Protein AF-A0A6V7IH52-F1 (afdb_monomer_lite)

Organism: NCBI:txid1563983

Sequence (73 aa):
VYRMTRPQLYIDLNDVTDLRRVEKSDESLILGGNVSLTTVKNTFIKYAKDPGFHHLRQMAKHVDLIASVPVRN

Structure (mmCIF, N/CA/C/O backbone):
data_AF-A0A6V7IH52-F1
#
_entry.id   AF-A0A6V7IH52-F1
#
loop_
_atom_site.group_PDB
_atom_site.id
_atom_site.type_symbol
_atom_site.label_atom_id
_atom_site.label_alt_id
_atom_site.label_comp_id
_atom_site.label_asym_id
_atom_site.label_entity_id
_atom_site.label_seq_id
_atom_site.pdbx_PDB_ins_code
_atom_site.Cartn_x
_atom_site.Cartn_y
_atom_site.Cartn_z
_atom_site.occupancy
_atom_site.B_iso_or_equiv
_atom_site.auth_seq_id
_atom_site.auth_comp_id
_atom_site.auth_asym_id
_atom_site.auth_atom_id
_atom_site.pdbx_PDB_model_num
ATOM 1 N N . VAL A 1 1 ? 18.818 -22.518 -4.818 1.00 62.47 1 VAL A N 1
ATOM 2 C CA . VAL A 1 1 ? 18.586 -21.158 -5.367 1.00 62.47 1 VAL A CA 1
ATOM 3 C C . VAL A 1 1 ? 17.946 -21.312 -6.736 1.00 62.47 1 VAL A C 1
ATOM 5 O O . VAL A 1 1 ? 18.533 -21.991 -7.570 1.00 62.47 1 VAL A O 1
ATOM 8 N N . TYR A 1 2 ? 16.743 -20.778 -6.956 1.00 71.44 2 TYR A N 1
ATOM 9 C CA . TYR A 1 2 ? 16.070 -20.850 -8.258 1.00 71.44 2 TYR A CA 1
ATOM 10 C C . TYR A 1 2 ? 16.749 -19.865 -9.223 1.00 71.44 2 TYR A C 1
ATOM 12 O O . TYR A 1 2 ? 16.740 -18.660 -8.981 1.00 71.44 2 TYR A O 1
ATOM 20 N N . ARG A 1 3 ? 17.416 -20.369 -10.268 1.00 77.75 3 ARG A N 1
ATOM 21 C CA . ARG A 1 3 ? 18.074 -19.532 -11.283 1.00 77.75 3 ARG A CA 1
ATOM 22 C C . ARG A 1 3 ? 17.065 -19.206 -12.375 1.00 77.75 3 ARG A C 1
ATOM 24 O O . ARG A 1 3 ? 16.818 -20.026 -13.251 1.00 77.75 3 ARG A O 1
ATOM 31 N N . MET A 1 4 ? 16.498 -18.007 -12.317 1.00 82.81 4 MET A N 1
ATOM 32 C CA . MET A 1 4 ? 15.711 -17.481 -13.427 1.00 82.81 4 MET A CA 1
ATOM 33 C C . MET A 1 4 ? 16.641 -17.028 -14.554 1.00 82.81 4 MET A C 1
ATOM 35 O O . MET A 1 4 ? 17.650 -16.361 -14.313 1.00 82.81 4 MET A O 1
ATOM 39 N N . THR A 1 5 ? 16.298 -17.388 -15.788 1.00 89.75 5 THR A N 1
ATOM 40 C CA . THR A 1 5 ? 16.882 -16.774 -16.983 1.00 89.75 5 THR A CA 1
ATOM 41 C C . THR A 1 5 ? 16.517 -15.292 -17.023 1.00 89.75 5 THR A C 1
ATOM 43 O O . THR A 1 5 ? 15.442 -14.905 -16.560 1.00 89.75 5 THR A O 1
ATOM 46 N N . ARG A 1 6 ? 17.402 -14.449 -17.567 1.00 90.81 6 ARG A N 1
ATOM 47 C CA . ARG A 1 6 ? 17.125 -13.010 -17.680 1.00 90.81 6 ARG A CA 1
ATOM 48 C C . ARG A 1 6 ? 15.900 -12.780 -18.583 1.00 90.81 6 ARG A C 1
ATOM 50 O O . ARG A 1 6 ? 15.896 -13.308 -19.696 1.00 90.81 6 ARG A O 1
ATOM 57 N N . PRO A 1 7 ? 14.894 -12.009 -18.135 1.00 91.50 7 PRO A N 1
ATOM 58 C CA . PRO A 1 7 ? 13.801 -11.567 -18.992 1.00 91.50 7 PRO A CA 1
ATOM 59 C C . PRO A 1 7 ? 14.326 -10.785 -20.199 1.00 91.50 7 PRO A C 1
ATOM 61 O O . PRO A 1 7 ? 15.270 -10.006 -20.076 1.00 91.50 7 PRO A O 1
ATOM 64 N N . GLN A 1 8 ? 13.697 -10.974 -21.358 1.00 94.88 8 GLN A N 1
ATOM 65 C CA . GLN A 1 8 ? 13.994 -10.193 -22.566 1.00 94.88 8 GLN A CA 1
ATOM 66 C C . GLN A 1 8 ? 13.261 -8.843 -22.583 1.00 94.88 8 GLN A C 1
ATOM 68 O O . GLN A 1 8 ? 13.659 -7.938 -23.309 1.00 94.88 8 GLN A O 1
ATOM 73 N N . LEU A 1 9 ? 12.200 -8.711 -21.783 1.00 94.69 9 LEU A N 1
ATOM 74 C CA . LEU A 1 9 ? 11.341 -7.537 -21.704 1.00 94.69 9 LEU A CA 1
ATOM 75 C C . LEU A 1 9 ? 11.048 -7.215 -20.239 1.00 94.69 9 LEU A C 1
ATOM 77 O O . LEU A 1 9 ? 10.760 -8.112 -19.445 1.00 94.69 9 LEU A O 1
ATOM 81 N N . TYR A 1 10 ? 11.082 -5.927 -19.919 1.00 94.06 10 TYR A N 1
ATOM 82 C CA . TYR A 1 10 ? 10.650 -5.371 -18.644 1.00 94.06 10 TYR A CA 1
ATOM 83 C C . TYR A 1 10 ? 9.536 -4.365 -18.920 1.00 94.06 10 TYR A C 1
ATOM 85 O O . TYR A 1 10 ? 9.648 -3.562 -19.844 1.00 94.06 10 TYR A O 1
ATOM 93 N N . ILE A 1 11 ? 8.467 -4.426 -18.130 1.00 93.94 11 ILE A N 1
ATOM 94 C CA . ILE A 1 11 ? 7.353 -3.479 -18.190 1.00 93.94 11 ILE A CA 1
ATOM 95 C C . ILE A 1 11 ? 7.337 -2.747 -16.856 1.00 93.94 11 ILE A C 1
ATOM 97 O O . ILE A 1 11 ? 7.176 -3.382 -15.813 1.00 93.94 11 ILE A O 1
ATOM 101 N N . ASP A 1 12 ? 7.525 -1.431 -16.894 1.00 92.69 12 ASP A N 1
ATOM 102 C CA . ASP A 1 12 ? 7.359 -0.584 -15.718 1.00 92.69 12 ASP A CA 1
ATOM 103 C C . ASP A 1 12 ? 5.901 -0.118 -15.620 1.00 92.69 12 ASP A C 1
ATOM 105 O O . ASP A 1 12 ? 5.327 0.389 -16.582 1.00 92.69 12 ASP A O 1
ATOM 109 N N . LEU A 1 13 ? 5.301 -0.318 -14.449 1.00 92.19 13 LEU A N 1
ATOM 110 C CA . LEU A 1 13 ? 3.918 0.038 -14.135 1.00 92.19 13 LEU A CA 1
ATOM 111 C C . LEU A 1 13 ? 3.832 1.219 -13.158 1.00 92.19 13 LEU A C 1
ATOM 113 O O . LEU A 1 13 ? 2.758 1.511 -12.630 1.00 92.19 13 LEU A O 1
ATOM 117 N N . ASN A 1 14 ? 4.952 1.895 -12.887 1.00 89.06 14 ASN A N 1
ATOM 118 C CA . ASN A 1 14 ? 5.007 3.032 -11.977 1.00 89.06 14 ASN A CA 1
ATOM 119 C C . ASN A 1 14 ? 4.037 4.152 -12.361 1.00 89.06 14 ASN A C 1
ATOM 121 O O . ASN A 1 14 ? 3.366 4.692 -11.487 1.00 89.06 14 ASN A O 1
ATOM 125 N N . ASP A 1 15 ? 3.864 4.445 -13.643 1.00 90.50 15 ASP A N 1
ATOM 126 C CA . ASP A 1 15 ? 3.006 5.558 -14.061 1.00 90.50 15 ASP A CA 1
ATOM 127 C C . ASP A 1 15 ? 1.516 5.191 -14.190 1.00 90.50 15 ASP A C 1
ATOM 129 O O . ASP A 1 15 ? 0.687 6.042 -14.513 1.00 90.50 15 ASP A O 1
ATOM 133 N N . VAL A 1 16 ? 1.134 3.945 -13.879 1.00 94.25 16 VAL A N 1
ATOM 134 C CA . VAL A 1 16 ? -0.273 3.520 -13.866 1.00 94.25 16 VAL A CA 1
ATOM 135 C C . VAL A 1 16 ? -0.918 3.935 -12.544 1.00 94.25 16 VAL A C 1
ATOM 137 O O . VAL A 1 16 ? -0.849 3.232 -11.534 1.00 94.25 16 VAL A O 1
ATOM 140 N N . THR A 1 17 ? -1.568 5.097 -12.552 1.00 91.19 17 THR A N 1
ATOM 141 C CA . THR A 1 17 ? -2.196 5.710 -11.370 1.00 91.19 17 THR A CA 1
ATOM 142 C C . THR A 1 17 ? -3.209 4.801 -10.682 1.00 91.19 17 THR A C 1
ATOM 144 O O . THR A 1 17 ? -3.231 4.745 -9.452 1.00 91.19 17 THR A O 1
ATOM 147 N N . ASP A 1 18 ? -3.996 4.038 -11.443 1.00 91.69 18 ASP A N 1
ATOM 148 C CA . ASP A 1 18 ? -4.993 3.123 -10.880 1.00 91.69 18 ASP A CA 1
ATOM 149 C C . ASP A 1 18 ? -4.372 2.030 -9.997 1.00 91.69 18 ASP A C 1
ATOM 151 O O . ASP A 1 18 ? -4.967 1.630 -8.997 1.00 91.69 18 ASP A O 1
ATOM 155 N N . LEU A 1 19 ? -3.128 1.616 -10.270 1.00 93.94 19 LEU A N 1
ATOM 156 C CA . LEU A 1 19 ? -2.410 0.645 -9.437 1.00 93.94 19 LEU A CA 1
ATOM 157 C C . LEU A 1 19 ? -1.881 1.238 -8.126 1.00 93.94 19 LEU A C 1
ATOM 159 O O . LEU A 1 19 ? -1.398 0.488 -7.280 1.00 93.94 19 LEU A O 1
ATOM 163 N N . ARG A 1 20 ? -1.976 2.555 -7.924 1.00 93.12 20 ARG A N 1
ATOM 164 C CA . ARG A 1 20 ? -1.557 3.246 -6.692 1.00 93.12 20 ARG A CA 1
ATOM 165 C C . ARG A 1 20 ? -2.737 3.682 -5.819 1.00 93.12 20 ARG A C 1
ATOM 167 O O . ARG A 1 20 ? -2.532 4.342 -4.799 1.00 93.12 20 ARG A O 1
ATOM 174 N N . ARG A 1 21 ? -3.970 3.333 -6.204 1.00 94.44 21 ARG A N 1
ATOM 175 C CA . ARG A 1 21 ? -5.189 3.737 -5.493 1.00 94.44 21 ARG A CA 1
ATOM 176 C C . ARG A 1 21 ? -5.361 2.980 -4.180 1.00 94.44 21 ARG A C 1
ATOM 178 O O . ARG A 1 21 ? -4.971 1.824 -4.038 1.00 94.44 21 ARG A O 1
ATOM 185 N N . VAL A 1 22 ? -5.970 3.665 -3.219 1.00 96.56 22 VAL A N 1
ATOM 186 C CA . VAL A 1 22 ? -6.421 3.105 -1.946 1.00 96.56 22 VAL A CA 1
ATOM 187 C C . VAL A 1 22 ? -7.876 3.506 -1.790 1.00 96.56 22 VAL A C 1
ATOM 189 O O . VAL A 1 22 ? -8.182 4.696 -1.737 1.00 96.56 22 VAL A O 1
ATOM 192 N N . GLU A 1 23 ? -8.762 2.523 -1.718 1.00 96.56 23 GLU A N 1
ATOM 193 C CA . GLU A 1 23 ? -10.205 2.748 -1.662 1.00 96.56 23 GLU A CA 1
ATOM 194 C C . GLU A 1 23 ? -10.787 2.026 -0.455 1.00 96.56 23 GLU A C 1
ATOM 196 O O . GLU A 1 23 ? -10.494 0.857 -0.218 1.00 96.56 23 GLU A O 1
ATOM 201 N N . LYS A 1 24 ? -11.595 2.733 0.334 1.00 96.31 24 LYS A N 1
ATOM 202 C CA . LYS A 1 24 ? -12.250 2.180 1.520 1.00 96.31 24 LYS A CA 1
ATOM 203 C C . LYS A 1 24 ? -13.758 2.281 1.347 1.00 96.31 24 LYS A C 1
ATOM 205 O O . LYS A 1 24 ? -14.271 3.377 1.134 1.00 96.31 24 LYS A O 1
ATOM 210 N N . SER A 1 25 ? -14.440 1.151 1.478 1.00 95.81 25 SER A N 1
ATOM 211 C CA . SER A 1 25 ? -15.887 1.059 1.670 1.00 95.81 25 SER A CA 1
ATOM 212 C C . SER A 1 25 ? -16.189 0.638 3.109 1.00 95.81 25 SER A C 1
ATOM 214 O O . SER A 1 25 ? -15.274 0.405 3.899 1.00 95.81 25 SER A O 1
ATOM 216 N N . ASP A 1 26 ? -17.464 0.529 3.470 1.00 94.25 26 ASP A N 1
ATOM 217 C CA . ASP A 1 26 ? -17.854 0.100 4.818 1.00 94.25 26 ASP A CA 1
ATOM 218 C C . ASP A 1 26 ? -17.468 -1.356 5.117 1.00 94.25 26 ASP A C 1
ATOM 220 O O . ASP A 1 26 ? -17.268 -1.714 6.274 1.00 94.25 26 ASP A O 1
ATOM 224 N N . GLU A 1 27 ? -17.285 -2.172 4.077 1.00 94.81 27 GLU A N 1
ATOM 225 C CA . GLU A 1 27 ? -16.996 -3.606 4.197 1.00 94.81 27 GLU A CA 1
ATOM 226 C C . GLU A 1 27 ? -15.582 -3.986 3.748 1.00 94.81 27 GLU A C 1
ATOM 228 O O . GLU A 1 27 ? -15.089 -5.058 4.097 1.00 94.81 27 GLU A O 1
ATOM 233 N N . SER A 1 28 ? -14.911 -3.136 2.961 1.00 96.38 28 SER A N 1
ATOM 234 C CA . SER A 1 28 ? -13.626 -3.490 2.356 1.00 96.38 28 SER A CA 1
ATOM 235 C C . SER A 1 28 ? -12.621 -2.343 2.303 1.00 96.38 28 SER A C 1
ATOM 237 O O . SER A 1 28 ? -12.969 -1.163 2.258 1.00 96.38 28 SER A O 1
ATOM 239 N N . LEU A 1 29 ? -11.344 -2.720 2.284 1.00 97.12 29 LEU A N 1
ATOM 240 C CA . LEU A 1 29 ? -10.218 -1.844 1.998 1.00 97.12 29 LEU A CA 1
ATOM 241 C C . LEU A 1 29 ? -9.467 -2.435 0.803 1.00 97.12 29 LEU A C 1
ATOM 243 O O . LEU A 1 29 ? -8.869 -3.504 0.912 1.00 97.12 29 LEU A O 1
ATOM 247 N N . ILE A 1 30 ? -9.502 -1.733 -0.323 1.00 97.25 30 ILE A N 1
ATOM 248 C CA . ILE A 1 30 ? -8.868 -2.127 -1.578 1.00 97.25 30 ILE A CA 1
ATOM 249 C C . ILE A 1 30 ? -7.559 -1.348 -1.724 1.00 97.25 30 ILE A C 1
ATOM 251 O O . ILE A 1 30 ? -7.517 -0.126 -1.569 1.00 97.25 30 ILE A O 1
ATOM 255 N N . LEU A 1 31 ? -6.480 -2.071 -2.021 1.00 96.75 31 LEU A N 1
ATOM 256 C CA . LEU A 1 31 ? -5.143 -1.535 -2.255 1.00 96.75 31 LEU A CA 1
ATOM 257 C C . LE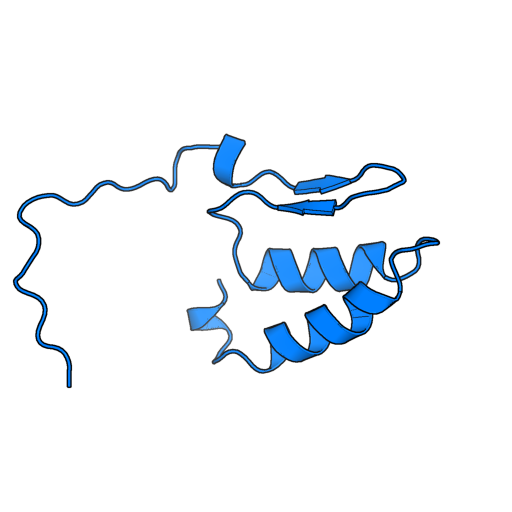U A 1 31 ? -4.724 -1.874 -3.686 1.00 96.75 31 LEU A C 1
ATOM 259 O O . LEU A 1 31 ? -4.779 -3.038 -4.082 1.00 96.75 31 LEU A O 1
ATOM 263 N N . GLY A 1 32 ? -4.292 -0.878 -4.453 1.00 95.88 32 GLY A N 1
ATOM 264 C CA . GLY A 1 32 ? -3.746 -1.093 -5.789 1.00 95.88 32 GLY A CA 1
ATOM 265 C C . GLY A 1 32 ? -2.446 -1.905 -5.754 1.00 95.88 32 GLY A C 1
ATOM 266 O O . GLY A 1 32 ? -1.688 -1.847 -4.791 1.00 95.88 32 GLY A O 1
ATOM 267 N N . GLY A 1 33 ? -2.164 -2.668 -6.812 1.00 93.50 33 GLY A N 1
ATOM 268 C CA . GLY A 1 33 ? -1.025 -3.598 -6.844 1.00 93.50 33 GLY A CA 1
ATOM 269 C C . GLY A 1 33 ? 0.367 -2.951 -6.792 1.00 93.50 33 GLY A C 1
ATOM 270 O O . GLY A 1 33 ? 1.348 -3.659 -6.596 1.00 93.50 33 GLY A O 1
ATOM 271 N N . ASN A 1 34 ? 0.458 -1.629 -6.957 1.00 93.94 34 ASN A N 1
ATOM 272 C CA . ASN A 1 34 ? 1.702 -0.860 -6.961 1.00 93.94 34 ASN A CA 1
ATOM 273 C C . ASN A 1 34 ? 1.757 0.190 -5.829 1.00 93.94 34 ASN A C 1
ATOM 275 O O . ASN A 1 34 ? 2.394 1.237 -5.962 1.00 93.94 34 ASN A O 1
ATOM 279 N N . VAL A 1 35 ? 1.056 -0.044 -4.713 1.00 94.88 35 VAL A N 1
ATOM 280 C CA . VAL A 1 35 ? 1.218 0.774 -3.501 1.00 94.88 35 VAL A CA 1
ATOM 281 C C . VAL A 1 35 ? 2.481 0.366 -2.737 1.00 94.88 35 VAL A C 1
ATOM 283 O O . VAL A 1 35 ? 2.772 -0.819 -2.576 1.00 94.88 35 VAL A O 1
ATOM 286 N N . SER A 1 36 ? 3.224 1.342 -2.212 1.00 94.06 36 SER A N 1
ATOM 287 C CA . SER A 1 36 ? 4.399 1.052 -1.383 1.00 94.06 36 SER A CA 1
ATOM 288 C C . SER A 1 36 ? 4.003 0.425 -0.044 1.00 94.06 36 SER A C 1
ATOM 290 O O . SER A 1 36 ? 2.931 0.704 0.507 1.00 94.06 36 SER A O 1
ATOM 292 N N . LEU A 1 37 ? 4.892 -0.384 0.539 1.00 95.12 37 LEU A N 1
ATOM 293 C CA . LEU A 1 37 ? 4.655 -1.016 1.843 1.00 95.12 37 LEU A CA 1
ATOM 294 C C . LEU A 1 37 ? 4.470 0.022 2.956 1.00 95.12 37 LEU A C 1
ATOM 296 O O . LEU A 1 37 ? 3.701 -0.196 3.895 1.00 95.12 37 LEU A O 1
ATOM 300 N N . THR A 1 38 ? 5.122 1.178 2.838 1.00 95.25 38 THR A N 1
ATOM 301 C CA . THR A 1 38 ? 4.894 2.310 3.742 1.00 95.25 38 THR A CA 1
ATOM 302 C C . THR A 1 38 ? 3.460 2.827 3.650 1.00 95.25 38 THR A C 1
ATOM 304 O O . THR A 1 38 ? 2.812 3.005 4.686 1.00 95.25 38 THR A O 1
ATOM 307 N N . THR A 1 39 ? 2.928 3.006 2.437 1.00 95.62 39 THR A N 1
ATOM 308 C CA . THR A 1 39 ? 1.526 3.397 2.234 1.00 95.62 39 THR A CA 1
ATOM 309 C C . THR A 1 39 ? 0.579 2.342 2.794 1.00 95.62 39 THR A C 1
ATOM 311 O O . THR A 1 39 ? -0.337 2.694 3.533 1.00 95.62 39 THR A O 1
ATOM 314 N N . VAL A 1 40 ? 0.834 1.053 2.546 1.00 96.62 40 V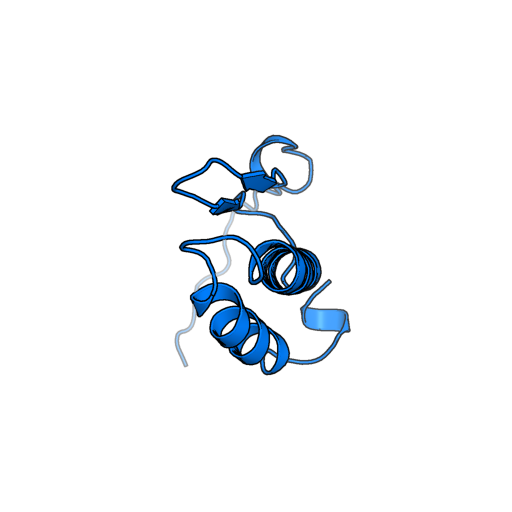AL A N 1
ATOM 315 C CA . VAL 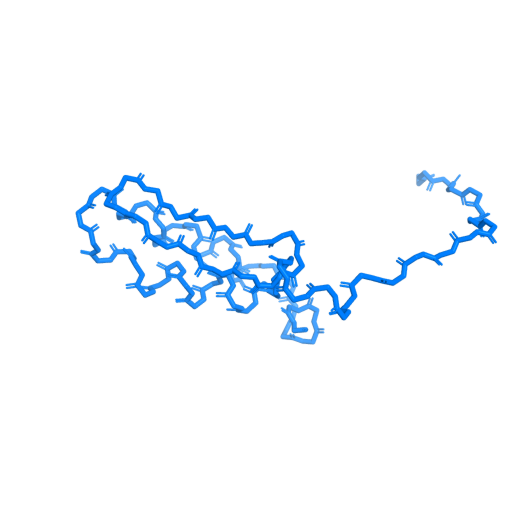A 1 40 ? 0.038 -0.053 3.111 1.00 96.62 40 VAL A CA 1
ATOM 316 C C . VAL A 1 40 ? -0.010 0.021 4.636 1.00 96.62 40 VAL A C 1
ATOM 318 O O . VAL A 1 40 ? -1.093 0.044 5.221 1.00 96.62 40 VAL A O 1
ATOM 321 N N . LYS A 1 41 ? 1.152 0.121 5.294 1.00 96.38 41 LYS A N 1
ATOM 322 C CA . LYS A 1 41 ? 1.241 0.190 6.759 1.00 96.38 41 LYS A CA 1
ATOM 323 C C . LYS A 1 41 ? 0.446 1.369 7.318 1.00 96.38 41 LYS A C 1
ATOM 325 O O . LYS A 1 41 ? -0.314 1.207 8.272 1.00 96.38 41 LYS A O 1
ATOM 330 N N . ASN A 1 42 ? 0.612 2.547 6.723 1.00 96.62 42 ASN A N 1
ATOM 331 C CA . ASN A 1 42 ? -0.055 3.763 7.179 1.00 96.62 42 ASN A CA 1
ATOM 332 C C . ASN A 1 42 ? -1.572 3.679 6.980 1.00 96.62 42 ASN A C 1
ATOM 334 O O . ASN A 1 42 ? -2.328 4.030 7.886 1.00 96.62 42 ASN A O 1
ATOM 338 N N . THR A 1 43 ? -2.018 3.145 5.844 1.00 97.31 43 THR A N 1
ATOM 339 C CA . THR A 1 43 ? -3.432 2.890 5.557 1.00 97.31 43 THR A CA 1
ATOM 340 C C . THR A 1 43 ? -4.042 1.910 6.560 1.00 97.31 43 THR A C 1
ATOM 342 O O . THR A 1 43 ? -5.121 2.162 7.094 1.00 97.31 43 THR A O 1
ATOM 345 N N . PHE A 1 44 ? -3.336 0.829 6.890 1.00 97.81 44 PHE A N 1
ATOM 346 C CA . PHE A 1 44 ? -3.789 -0.127 7.896 1.00 97.81 44 PHE A CA 1
ATOM 347 C C . PHE A 1 44 ? -3.914 0.499 9.283 1.00 97.81 44 PHE A C 1
ATOM 349 O O . PHE A 1 44 ? -4.924 0.307 9.954 1.00 97.81 44 PHE A O 1
ATOM 356 N N . ILE A 1 45 ? -2.930 1.295 9.709 1.00 97.69 45 ILE A N 1
ATOM 357 C CA . ILE A 1 45 ? -2.999 2.016 10.988 1.00 97.69 45 ILE A CA 1
ATOM 358 C C . ILE A 1 45 ? -4.178 2.997 10.999 1.00 97.69 45 ILE A C 1
ATOM 360 O O . ILE A 1 45 ? -4.867 3.095 12.016 1.00 97.69 45 ILE A O 1
ATOM 364 N N . LYS A 1 46 ? -4.409 3.698 9.882 1.00 97.25 46 LYS A N 1
ATOM 365 C CA . LYS A 1 46 ? -5.490 4.675 9.721 1.00 97.25 46 LYS A CA 1
ATOM 366 C C . LYS A 1 46 ? -6.864 4.030 9.908 1.00 97.25 46 LYS A C 1
ATOM 368 O O . LYS A 1 46 ? -7.633 4.517 10.730 1.00 97.25 46 LYS A O 1
ATOM 373 N N . TYR A 1 47 ? -7.149 2.943 9.192 1.00 97.81 47 TYR A N 1
ATOM 374 C CA . TYR A 1 47 ? -8.480 2.324 9.180 1.00 97.81 47 TYR A CA 1
ATOM 375 C C . TYR A 1 47 ? -8.688 1.249 10.255 1.00 97.81 47 TYR A C 1
ATOM 377 O O . TYR A 1 47 ? -9.809 0.812 10.464 1.00 97.81 47 TYR A O 1
ATOM 385 N N . ALA A 1 48 ? -7.661 0.862 11.020 1.00 97.38 48 ALA A N 1
ATOM 386 C CA . ALA A 1 48 ? -7.798 -0.130 12.096 1.00 97.38 48 ALA A CA 1
ATOM 387 C C . ALA A 1 48 ? -8.762 0.265 13.233 1.00 97.38 48 ALA A C 1
ATOM 389 O O . ALA A 1 48 ? -9.104 -0.569 14.076 1.00 97.38 48 ALA A O 1
ATOM 390 N N . LYS A 1 49 ? -9.146 1.542 13.314 1.00 95.12 49 LYS A N 1
ATOM 391 C CA . LYS A 1 49 ? -10.119 2.033 14.295 1.00 95.12 49 LYS A CA 1
ATOM 392 C C . LYS A 1 49 ? -11.562 1.908 13.805 1.00 95.12 49 LYS A C 1
ATOM 394 O O . LYS A 1 49 ? -12.464 1.995 14.633 1.00 95.12 49 LYS A O 1
ATOM 399 N N . ASP A 1 50 ? -11.765 1.695 12.509 1.00 96.44 50 ASP A N 1
ATOM 400 C CA . ASP A 1 50 ? -13.093 1.589 11.923 1.00 96.44 50 ASP A CA 1
ATOM 401 C C . ASP A 1 50 ? -13.723 0.233 12.308 1.00 96.44 50 ASP A C 1
ATOM 403 O O . ASP A 1 50 ? -13.015 -0.786 12.362 1.00 96.44 50 ASP A O 1
ATOM 407 N N . PRO A 1 51 ? -15.042 0.187 12.572 1.00 95.75 51 PRO A N 1
ATOM 408 C CA . PRO A 1 51 ? -15.755 -1.065 12.815 1.00 95.75 51 PRO A CA 1
ATOM 409 C C . PRO A 1 51 ? -15.509 -2.073 11.686 1.00 95.75 51 PRO A C 1
ATOM 411 O O . PRO A 1 51 ? -15.514 -1.709 10.517 1.00 95.75 51 PRO A O 1
ATOM 414 N N . GLY A 1 52 ? -15.254 -3.338 12.031 1.00 95.62 52 GLY A N 1
ATOM 415 C CA . GLY A 1 52 ? -14.927 -4.392 11.056 1.00 95.62 52 GLY A CA 1
ATOM 416 C C . GLY A 1 52 ? -13.455 -4.436 10.610 1.00 95.62 52 GLY A C 1
ATOM 417 O O . GLY A 1 52 ? -12.993 -5.467 10.122 1.00 95.62 52 GLY A O 1
ATOM 418 N N . PHE A 1 53 ? -12.663 -3.391 10.876 1.00 97.94 53 PHE A N 1
ATOM 419 C CA . PHE A 1 53 ? -11.282 -3.271 10.387 1.00 97.94 53 PHE A CA 1
ATOM 420 C C . PHE A 1 53 ? -10.194 -3.416 11.461 1.00 97.94 53 PHE A C 1
ATOM 422 O O . PHE A 1 53 ? -9.011 -3.244 11.173 1.00 97.94 53 PHE A O 1
ATOM 429 N N . HIS A 1 54 ? -10.531 -3.801 12.694 1.00 96.94 54 HIS A N 1
ATOM 430 C CA . HIS A 1 54 ? -9.547 -3.944 13.782 1.00 96.94 54 HIS A CA 1
ATOM 431 C C . HIS A 1 54 ? -8.370 -4.883 13.457 1.00 96.94 54 HIS A C 1
ATOM 433 O O . HIS A 1 54 ? -7.248 -4.663 13.923 1.00 96.94 54 HIS A O 1
ATOM 439 N N . HIS A 1 55 ? -8.594 -5.881 12.597 1.00 96.69 55 HIS A N 1
ATOM 440 C CA . HIS A 1 55 ? -7.565 -6.801 12.109 1.00 96.69 55 HIS A CA 1
ATOM 441 C C . HIS A 1 55 ? -6.415 -6.087 11.370 1.00 96.69 55 HIS A C 1
ATOM 443 O O . HIS A 1 55 ? -5.269 -6.545 11.417 1.00 96.69 55 HIS A O 1
ATOM 449 N N . LEU A 1 56 ? -6.664 -4.915 10.769 1.00 97.50 56 LEU A N 1
ATOM 450 C CA . LEU A 1 56 ? -5.637 -4.117 10.093 1.00 97.50 56 LEU A CA 1
ATOM 451 C C . LEU A 1 56 ? -4.503 -3.703 11.040 1.00 97.50 56 LEU A C 1
ATOM 453 O O . LEU A 1 56 ? -3.359 -3.561 10.610 1.00 97.50 56 LEU A O 1
ATOM 457 N N . ARG A 1 57 ? -4.759 -3.586 12.352 1.00 97.50 57 ARG A N 1
ATOM 458 C CA . ARG A 1 57 ? -3.702 -3.289 13.330 1.00 97.50 57 ARG A CA 1
ATOM 459 C C . ARG A 1 57 ? -2.642 -4.385 13.376 1.00 97.50 57 ARG A C 1
ATOM 461 O O . ARG A 1 57 ? -1.462 -4.079 13.532 1.00 97.50 57 ARG A O 1
ATOM 468 N N . GLN A 1 58 ? -3.055 -5.646 13.269 1.00 97.44 58 GLN A N 1
ATOM 469 C CA . GLN A 1 58 ? -2.134 -6.776 13.223 1.00 97.44 58 GLN A CA 1
ATOM 470 C C . GLN A 1 58 ? -1.402 -6.824 11.880 1.00 97.44 58 GLN A C 1
ATOM 472 O O . GLN A 1 58 ? -0.184 -6.990 11.861 1.00 97.44 58 GLN A O 1
ATOM 477 N N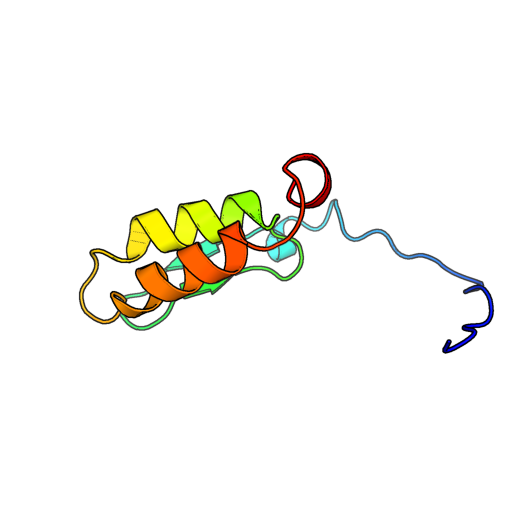 . MET A 1 59 ? -2.107 -6.567 10.776 1.00 96.88 59 MET A N 1
ATOM 478 C CA . MET A 1 59 ? -1.493 -6.500 9.446 1.00 96.88 59 MET A CA 1
ATOM 479 C C . MET A 1 59 ? -0.405 -5.419 9.371 1.00 96.88 59 MET A C 1
ATOM 481 O O . MET A 1 59 ? 0.686 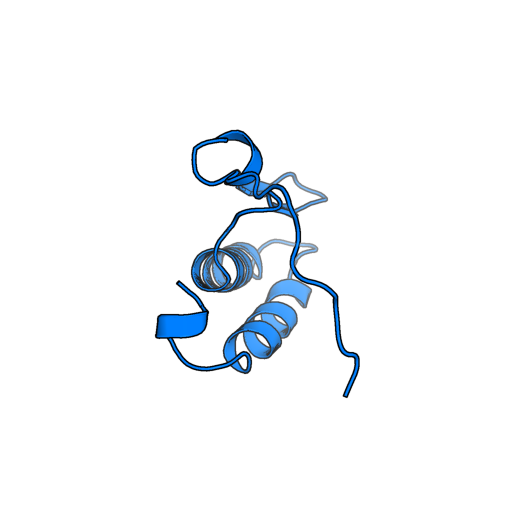-5.677 8.868 1.00 96.88 59 MET A O 1
ATOM 485 N N . ALA A 1 60 ? -0.635 -4.241 9.962 1.00 96.50 60 ALA A N 1
ATOM 486 C CA . ALA A 1 60 ? 0.370 -3.180 10.039 1.00 96.50 60 ALA A CA 1
ATOM 487 C C . ALA A 1 60 ? 1.645 -3.618 10.778 1.00 96.50 60 ALA A C 1
ATOM 489 O O . ALA A 1 60 ? 2.743 -3.261 10.357 1.00 96.50 60 ALA A O 1
ATOM 490 N N . LYS A 1 61 ? 1.515 -4.413 11.852 1.00 95.81 61 LYS A N 1
ATOM 491 C CA . LYS A 1 61 ? 2.675 -4.964 12.573 1.00 95.81 61 LYS A CA 1
ATOM 492 C C . LYS A 1 61 ? 3.476 -5.913 11.689 1.00 95.81 61 LYS A C 1
ATOM 494 O O . LYS A 1 61 ? 4.697 -5.849 11.704 1.00 95.81 61 LYS A O 1
ATOM 499 N N . HIS A 1 62 ? 2.811 -6.763 10.908 1.00 94.94 62 HIS A N 1
ATOM 500 C CA . HIS A 1 62 ? 3.502 -7.664 9.985 1.00 94.94 62 HIS A CA 1
ATOM 501 C C . HIS A 1 62 ? 4.256 -6.898 8.897 1.00 94.94 62 HIS A C 1
ATOM 503 O O . HIS A 1 62 ? 5.418 -7.202 8.653 1.00 94.94 62 HIS A O 1
ATOM 509 N N . VAL A 1 63 ? 3.646 -5.861 8.315 1.00 93.31 63 VAL A N 1
ATOM 510 C CA . VAL A 1 63 ? 4.317 -5.005 7.322 1.00 93.31 63 VAL A CA 1
ATOM 511 C C . VAL A 1 63 ? 5.516 -4.269 7.925 1.00 93.31 63 VAL A C 1
ATOM 513 O O . VAL A 1 63 ? 6.528 -4.079 7.255 1.00 93.31 63 VAL A O 1
ATOM 516 N N . ASP A 1 64 ? 5.446 -3.871 9.196 1.00 90.38 64 ASP A N 1
ATOM 517 C CA . ASP A 1 64 ? 6.553 -3.171 9.850 1.00 90.38 64 ASP A CA 1
ATOM 518 C C . ASP A 1 64 ? 7.806 -4.040 10.031 1.00 90.38 64 ASP A C 1
ATOM 520 O O . ASP A 1 64 ? 8.913 -3.506 10.042 1.00 90.38 64 ASP A O 1
ATOM 524 N N . LEU A 1 65 ? 7.637 -5.365 10.096 1.00 92.44 65 LEU A N 1
ATOM 525 C CA . LEU A 1 65 ? 8.731 -6.337 10.172 1.00 92.44 65 LEU A CA 1
ATOM 526 C C . LEU A 1 65 ? 9.393 -6.610 8.810 1.00 92.44 65 LEU A C 1
ATOM 528 O O . LEU A 1 65 ? 10.421 -7.287 8.755 1.00 92.44 65 LEU A O 1
ATOM 532 N N . ILE A 1 66 ? 8.825 -6.109 7.707 1.00 91.31 66 ILE A N 1
ATOM 533 C CA . ILE A 1 66 ? 9.372 -6.322 6.366 1.00 91.31 66 ILE A CA 1
ATOM 534 C C . ILE A 1 66 ? 10.492 -5.316 6.105 1.00 91.31 66 ILE A C 1
ATOM 536 O O . ILE A 1 66 ? 10.239 -4.176 5.723 1.00 91.31 66 ILE A O 1
ATOM 540 N N . ALA A 1 67 ? 11.731 -5.792 6.230 1.00 83.19 67 ALA A N 1
ATOM 541 C CA . ALA A 1 67 ? 12.943 -5.119 5.764 1.00 83.19 67 ALA A CA 1
ATOM 542 C C . ALA A 1 67 ? 13.147 -3.679 6.299 1.00 83.19 67 ALA A C 1
ATOM 544 O O . ALA A 1 67 ? 12.499 -3.206 7.234 1.00 83.19 67 ALA A O 1
ATOM 545 N N . SER A 1 68 ? 14.140 -2.983 5.746 1.00 87.38 68 SER A N 1
ATOM 546 C CA . SER A 1 68 ? 14.484 -1.609 6.117 1.00 87.38 68 SER A CA 1
ATOM 547 C C . SER A 1 68 ? 13.588 -0.582 5.409 1.00 87.38 68 SER A C 1
ATOM 549 O O . SER A 1 68 ? 12.834 -0.901 4.493 1.00 87.38 68 SER A O 1
ATOM 551 N N . VAL A 1 69 ? 13.642 0.685 5.836 1.00 85.00 69 VAL A N 1
ATOM 552 C CA . VAL A 1 69 ? 12.868 1.779 5.209 1.00 85.00 69 VAL A CA 1
ATOM 553 C C . VAL A 1 69 ? 13.125 1.910 3.693 1.00 85.00 69 VAL A C 1
ATOM 555 O O . VAL A 1 69 ? 12.137 1.997 2.970 1.00 85.00 69 VAL A O 1
ATOM 558 N N . PRO A 1 70 ? 14.372 1.841 3.175 1.00 85.50 70 PRO A N 1
ATOM 559 C CA . PRO A 1 70 ? 14.633 1.923 1.731 1.00 85.50 70 PRO A CA 1
ATOM 560 C C . PRO A 1 70 ? 14.025 0.795 0.893 1.00 85.50 70 PRO A C 1
ATOM 562 O O . PRO A 1 70 ? 13.885 0.950 -0.308 1.00 85.50 70 PRO A O 1
ATOM 565 N N . VAL A 1 71 ? 13.697 -0.344 1.505 1.00 86.44 71 VAL A N 1
ATOM 566 C CA . VAL A 1 71 ? 13.054 -1.472 0.811 1.00 86.44 71 VAL A CA 1
ATOM 567 C C . VAL A 1 71 ? 11.528 -1.311 0.783 1.00 86.44 71 VAL A C 1
ATOM 569 O O . VAL A 1 71 ? 10.852 -1.915 -0.041 1.00 86.44 71 VAL A O 1
ATOM 572 N N . ARG A 1 72 ? 10.967 -0.510 1.698 1.00 85.81 72 ARG A N 1
ATOM 573 C CA . ARG A 1 72 ? 9.516 -0.322 1.862 1.00 85.81 72 ARG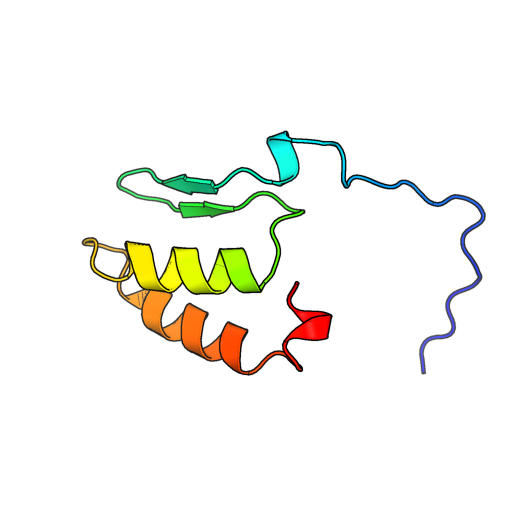 A CA 1
ATOM 574 C C . ARG A 1 72 ? 8.940 0.862 1.081 1.00 85.81 72 ARG A C 1
ATOM 576 O O . ARG A 1 72 ? 7.713 0.951 0.978 1.00 85.81 72 ARG A O 1
ATOM 583 N N . ASN A 1 73 ? 9.799 1.763 0.607 1.00 80.38 73 ASN A N 1
ATOM 584 C CA . ASN A 1 73 ? 9.459 2.985 -0.127 1.00 80.38 73 ASN A CA 1
ATOM 585 C C . ASN A 1 73 ? 9.784 2.824 -1.604 1.00 80.38 73 ASN A C 1
ATOM 587 O O . ASN A 1 73 ? 8.948 3.294 -2.402 1.00 80.38 73 ASN A O 1
#

Foldseek 3Di:
DDDDDDDPDDDDCVPVVQQQDWDDDLADIDHRVPHFLVRLLVVLVVCCVRPNSVCSPVVSVVSVPPDDPVRRD

InterPro domains:
  IPR002346 Molybdopterin dehydrogenase, FAD-binding [PF00941] (3-73)
  IPR016169 FAD-binding, type PCMH, subdomain 2 [G3DSA:3.30.465.10] (16-73)
  IPR036318 FAD-binding, type PCMH-like superfamily [SSF56176] (3-73)

Secondary structure (DSSP, 8-state):
---PPPPS-----TT-GGGG-EEE-SS-EEE-TT--HHHHHHHHHHHTTSTT-TTHHHHHHHHHTSS-HHHH-

Radius of gyration: 15.33 Å; chains: 1; bounding box: 36×27×37 Å

pLDDT: mean 92.8, std 6.18, range [62.47, 97.94]